Protein AF-A0A269Z0K5-F1 (afdb_monomer)

Mean predicted aligned error: 5.35 Å

Secondary structure (DSSP, 8-state):
--S--GGG-----PPPEEEEETTEE---BTTTTBPPPHHHHHHHH-HHHHHHHHHSS-TTS-EEEEHHHHH--STTSHHHHHHHHHHHHH-

Foldseek 3Di:
DPPDDPVVDDDQAADDEFEDEPNDTDDADPPVPRHDDPVNLCVQLNPQLSVCQVPVDRRHDYHYHYSVLSNDCDCSNVSNVVVVVVVVVVD

Nearest PDB structures (foldseek):
  3fnr-assembly1_A  TM=9.035E-01  e=1.397E-05  Campylobacter jejuni
  1iq0-assembly1_A  TM=6.183E-01  e=1.619E-01  Thermus thermophilus
  8rtb-assembly1_A  TM=1.785E-01  e=8.592E+00  Escherichia coli

Organism: NCBI:txid33889

Radius of gyration: 17.84 Å; Cα contacts (8 Å, |Δi|>4): 81; chains: 1; bounding box: 48×30×51 Å

InterPro domains:
  IPR014729 Rossmann-like alpha/beta/alpha sandwich fold [G3DSA:3.40.50.620] (1-76)
  IPR015413 Methionyl/Leucyl tRNA synthetase [PF09334] (23-76)

Structure (mmCIF, N/CA/C/O backbone):
data_AF-A0A269Z0K5-F1
#
_entry.id   AF-A0A269Z0K5-F1
#
loop_
_atom_site.group_PDB
_atom_site.id
_atom_site.type_symbol
_atom_site.label_atom_id
_atom_site.label_alt_id
_atom_site.label_comp_id
_atom_site.label_asym_id
_atom_site.label_entity_id
_atom_site.label_seq_id
_atom_site.pdbx_PDB_ins_code
_atom_site.Cartn_x
_atom_site.Cartn_y
_atom_site.Cartn_z
_atom_site.occupancy
_atom_site.B_iso_or_equiv
_atom_site.auth_seq_id
_atom_site.auth_comp_id
_atom_site.auth_asym_id
_atom_site.auth_atom_id
_atom_site.pdbx_PDB_model_num
ATOM 1 N N . THR A 1 1 ? 21.854 -8.209 -33.291 1.00 61.16 1 THR A N 1
ATOM 2 C CA . THR A 1 1 ? 20.643 -7.712 -32.600 1.00 61.16 1 THR A CA 1
ATOM 3 C C . THR A 1 1 ? 19.462 -8.514 -33.110 1.00 61.16 1 THR A C 1
ATOM 5 O O . THR A 1 1 ? 19.414 -8.738 -34.310 1.00 61.16 1 THR A O 1
ATOM 8 N N . PHE A 1 2 ? 18.561 -9.004 -32.254 1.00 82.69 2 PHE A N 1
ATOM 9 C CA . PHE A 1 2 ? 17.528 -10.006 -32.599 1.00 82.69 2 PHE A CA 1
ATOM 10 C C . PHE A 1 2 ? 16.411 -9.534 -33.563 1.00 82.69 2 PHE A C 1
ATOM 12 O O . PHE A 1 2 ? 15.387 -10.196 -33.674 1.00 82.69 2 PHE A O 1
ATOM 19 N N . GLY A 1 3 ? 16.573 -8.401 -34.258 1.00 88.31 3 GLY A N 1
ATOM 20 C CA . GLY A 1 3 ? 15.570 -7.862 -35.189 1.00 88.31 3 GLY A CA 1
ATOM 21 C C . GLY A 1 3 ? 14.286 -7.349 -34.525 1.00 88.31 3 GLY A C 1
ATOM 22 O O . GLY A 1 3 ? 13.322 -7.051 -35.221 1.00 88.31 3 GLY A O 1
ATOM 23 N N . VAL A 1 4 ? 14.265 -7.252 -33.193 1.00 8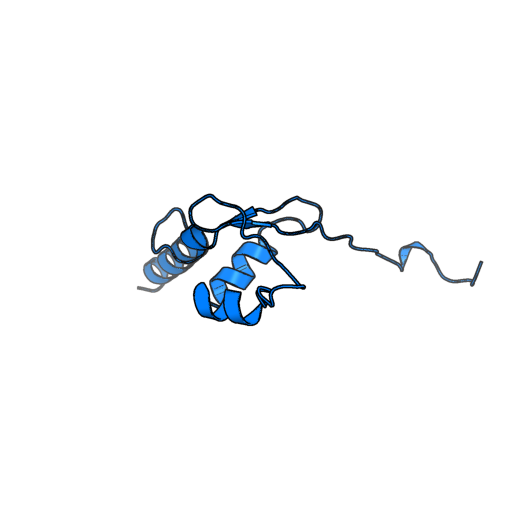8.19 4 VAL A N 1
ATOM 24 C CA . VAL A 1 4 ? 13.137 -6.735 -32.414 1.00 88.19 4 VAL A CA 1
ATOM 25 C C . VAL A 1 4 ? 13.450 -5.310 -31.976 1.00 88.19 4 VAL A C 1
ATOM 27 O O . VAL A 1 4 ? 14.565 -5.032 -31.536 1.00 88.19 4 VAL A O 1
ATOM 30 N N . ASP A 1 5 ? 12.456 -4.437 -32.110 1.00 91.50 5 ASP A N 1
ATOM 31 C CA . ASP A 1 5 ? 12.481 -3.069 -31.603 1.00 91.50 5 ASP A CA 1
ATOM 32 C C . ASP A 1 5 ? 12.654 -3.057 -30.074 1.00 91.50 5 ASP A C 1
ATOM 34 O O . ASP A 1 5 ? 11.894 -3.711 -29.352 1.00 91.50 5 ASP A O 1
ATOM 38 N N . SER A 1 6 ? 13.675 -2.343 -29.597 1.00 87.50 6 SER A N 1
ATOM 39 C CA . SER A 1 6 ? 14.003 -2.213 -28.175 1.00 87.50 6 SER A CA 1
ATOM 40 C C . SER A 1 6 ? 12.930 -1.477 -27.388 1.00 87.50 6 SER A C 1
ATOM 42 O O . SER A 1 6 ? 12.736 -1.784 -26.214 1.00 87.50 6 SER A O 1
ATOM 44 N N . ASP A 1 7 ? 12.192 -0.574 -28.033 1.00 91.12 7 ASP A N 1
ATOM 45 C CA . ASP A 1 7 ? 11.202 0.281 -27.370 1.00 91.12 7 ASP A CA 1
ATOM 46 C C . ASP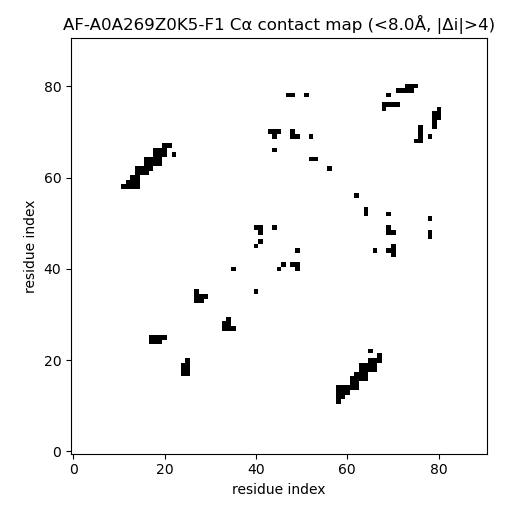 A 1 7 ? 9.934 -0.502 -26.992 1.00 91.12 7 ASP A C 1
ATOM 48 O O . ASP A 1 7 ? 9.073 -0.024 -26.259 1.00 91.12 7 ASP A O 1
ATOM 52 N N . ARG A 1 8 ? 9.834 -1.760 -27.441 1.00 91.19 8 ARG A N 1
ATOM 53 C CA . ARG A 1 8 ? 8.780 -2.700 -27.043 1.00 91.19 8 ARG A CA 1
ATOM 54 C C . ARG A 1 8 ? 8.994 -3.311 -25.658 1.00 91.19 8 ARG A C 1
ATOM 56 O O . ARG A 1 8 ? 8.113 -4.037 -25.196 1.00 91.19 8 ARG A O 1
ATOM 63 N N . LEU A 1 9 ? 10.155 -3.101 -25.034 1.00 91.94 9 LEU A N 1
ATOM 64 C CA . LEU A 1 9 ? 10.464 -3.604 -23.699 1.00 91.94 9 LEU A CA 1
ATOM 65 C C . LEU A 1 9 ? 10.482 -2.456 -22.692 1.00 91.94 9 LEU A C 1
ATOM 67 O O . LEU A 1 9 ? 11.390 -1.631 -22.683 1.00 91.94 9 LEU A O 1
ATOM 71 N N . GLU A 1 10 ? 9.521 -2.483 -21.779 1.00 91.88 10 GLU A N 1
ATOM 72 C CA . GLU A 1 10 ? 9.479 -1.597 -20.624 1.00 91.88 10 GLU A CA 1
ATOM 73 C C . GLU A 1 10 ? 9.808 -2.396 -19.357 1.00 91.88 10 GLU A C 1
ATOM 75 O O . GLU A 1 10 ? 9.208 -3.441 -19.095 1.00 91.88 10 GLU A O 1
ATOM 80 N N . ILE A 1 11 ? 10.784 -1.92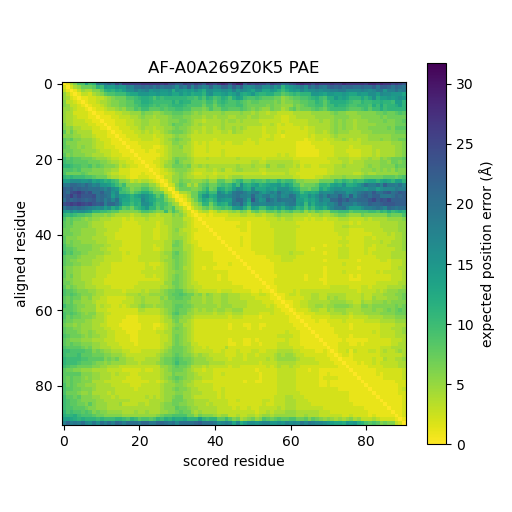4 -18.577 1.00 92.50 11 ILE A N 1
ATOM 81 C CA . ILE A 1 11 ? 11.191 -2.551 -17.314 1.00 92.50 11 ILE A CA 1
ATOM 82 C C . ILE A 1 11 ? 10.817 -1.610 -16.175 1.00 92.50 11 ILE A C 1
ATOM 84 O O . ILE A 1 11 ? 11.474 -0.595 -15.953 1.00 92.50 11 ILE A O 1
ATOM 88 N N . GLN A 1 12 ? 9.778 -1.979 -15.435 1.00 91.38 12 GLN A N 1
ATOM 89 C CA . GLN A 1 12 ? 9.353 -1.262 -14.240 1.00 91.38 12 GLN A CA 1
ATOM 90 C C . GLN A 1 12 ? 10.110 -1.794 -13.021 1.00 91.38 12 GLN A C 1
ATOM 92 O O . GLN A 1 12 ? 9.987 -2.968 -12.663 1.00 91.38 12 GLN A O 1
ATOM 97 N N . ILE A 1 13 ? 10.916 -0.936 -12.392 1.00 91.88 13 ILE A N 1
ATOM 98 C CA . ILE A 1 13 ? 11.683 -1.272 -11.188 1.00 91.88 13 ILE A CA 1
ATOM 99 C C . ILE A 1 13 ? 10.975 -0.662 -9.985 1.00 91.88 13 ILE A C 1
ATOM 101 O O . ILE A 1 13 ? 10.951 0.554 -9.815 1.00 91.88 13 ILE A O 1
ATOM 105 N N . MET A 1 14 ? 10.415 -1.527 -9.144 1.00 93.12 14 MET A N 1
ATOM 106 C CA . MET A 1 14 ? 9.741 -1.119 -7.918 1.00 93.12 14 MET A CA 1
ATOM 107 C C . MET A 1 14 ? 10.730 -0.985 -6.759 1.00 93.12 14 MET A C 1
ATOM 109 O O . MET A 1 14 ? 11.604 -1.837 -6.573 1.00 93.12 14 MET A O 1
ATOM 113 N N . GLN A 1 15 ? 10.569 0.062 -5.956 1.00 93.94 15 GLN A N 1
ATOM 114 C CA . GLN A 1 15 ? 11.280 0.230 -4.696 1.00 93.94 15 GLN A CA 1
ATOM 115 C C . GLN A 1 15 ? 10.705 -0.677 -3.612 1.00 93.94 15 GLN A C 1
ATOM 117 O O . GLN A 1 15 ? 9.549 -1.099 -3.640 1.00 93.94 15 GLN A O 1
ATOM 122 N N . MET A 1 16 ? 11.546 -0.974 -2.625 1.00 91.00 16 MET A N 1
ATOM 123 C CA . MET A 1 16 ? 11.139 -1.770 -1.478 1.00 91.00 16 MET A CA 1
ATOM 124 C C . MET A 1 16 ? 10.253 -0.946 -0.540 1.00 91.00 16 MET A C 1
ATOM 126 O O . MET A 1 16 ? 10.598 0.180 -0.177 1.00 91.00 16 MET A O 1
ATOM 130 N N . VAL A 1 17 ? 9.135 -1.545 -0.135 1.00 91.50 17 VAL A N 1
ATOM 131 C CA . VAL A 1 17 ? 8.213 -0.991 0.861 1.00 91.50 17 VAL A CA 1
ATOM 132 C C . VAL A 1 17 ? 8.71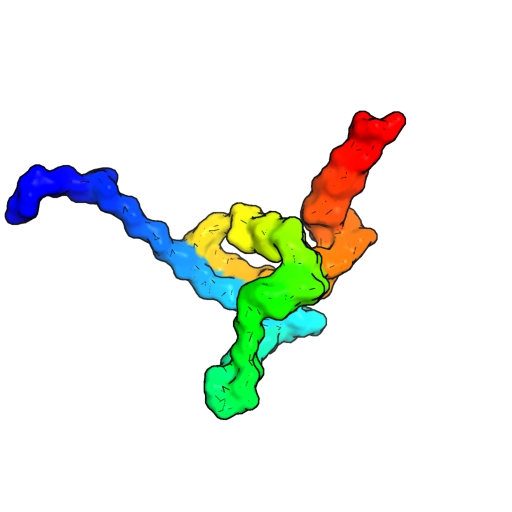0 -1.352 2.258 1.00 91.50 17 VAL A C 1
ATOM 134 O O . VAL A 1 17 ? 9.056 -2.510 2.512 1.00 91.50 17 VAL A O 1
ATOM 137 N N . ARG A 1 18 ? 8.728 -0.374 3.164 1.00 92.38 18 ARG A N 1
ATOM 138 C CA . ARG A 1 18 ? 8.953 -0.593 4.595 1.00 92.38 18 ARG A CA 1
ATOM 139 C C . ARG A 1 18 ? 7.613 -0.665 5.295 1.00 92.38 18 ARG A C 1
ATOM 141 O O . ARG A 1 18 ? 6.747 0.167 5.055 1.00 92.38 18 ARG A O 1
ATOM 148 N N . LEU A 1 19 ? 7.440 -1.668 6.141 1.00 92.69 19 LEU A N 1
ATOM 149 C CA . LEU A 1 19 ? 6.233 -1.803 6.941 1.00 92.69 19 LEU A CA 1
ATOM 150 C C . LEU A 1 19 ? 6.458 -1.104 8.279 1.00 92.69 19 LEU A C 1
ATOM 152 O O . LEU A 1 19 ? 7.420 -1.427 8.974 1.00 92.69 19 LEU A O 1
ATOM 156 N N . MET A 1 20 ? 5.582 -0.170 8.631 1.00 94.50 20 MET A N 1
ATOM 157 C CA . MET A 1 20 ? 5.645 0.602 9.867 1.00 94.50 20 MET A CA 1
ATOM 158 C C . MET A 1 20 ? 4.465 0.234 10.767 1.00 94.50 20 MET A C 1
ATOM 160 O O . MET A 1 20 ? 3.319 0.180 10.314 1.00 94.50 20 MET A O 1
ATOM 164 N N . GLN A 1 21 ? 4.739 0.001 12.048 1.00 90.38 21 GLN A N 1
ATOM 165 C CA . GLN A 1 21 ? 3.730 -0.239 13.077 1.00 90.38 21 GLN A CA 1
ATOM 166 C C . GLN A 1 21 ? 4.084 0.569 14.319 1.00 90.38 21 GLN A C 1
ATOM 168 O O . GLN A 1 21 ? 5.209 0.489 14.807 1.00 90.38 21 GLN A O 1
ATOM 173 N N . ASN A 1 22 ? 3.135 1.354 14.834 1.00 90.06 22 ASN A N 1
ATOM 174 C CA . ASN A 1 22 ? 3.352 2.222 15.999 1.00 90.06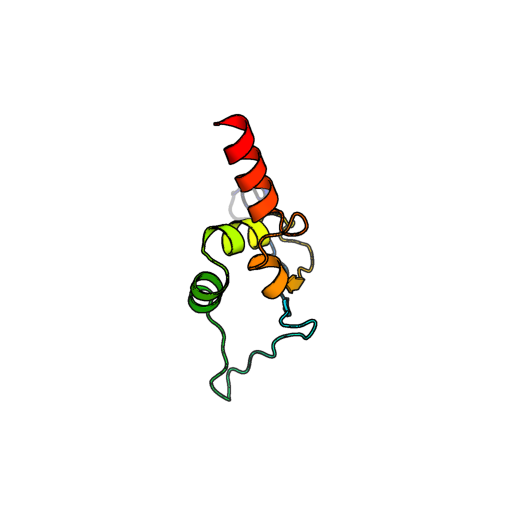 22 ASN A CA 1
ATOM 175 C C . ASN A 1 22 ? 4.580 3.150 15.859 1.00 90.06 22 ASN A C 1
ATOM 177 O O . ASN A 1 22 ? 5.285 3.412 16.830 1.00 90.06 22 ASN A O 1
ATOM 181 N N . GLY A 1 23 ? 4.856 3.626 14.640 1.00 91.19 23 GLY A N 1
ATOM 182 C CA . GLY A 1 23 ? 6.004 4.489 14.341 1.00 91.19 23 GLY A CA 1
ATOM 183 C C . GLY A 1 23 ? 7.356 3.771 14.223 1.00 91.19 23 GLY A C 1
ATOM 184 O O . GLY A 1 23 ? 8.363 4.430 13.970 1.00 91.19 23 GLY A O 1
ATOM 185 N N . GLU A 1 24 ? 7.401 2.444 14.354 1.00 92.75 24 GLU A N 1
ATOM 186 C CA . GLU A 1 24 ? 8.623 1.646 14.229 1.00 92.75 24 GLU A CA 1
ATOM 187 C C .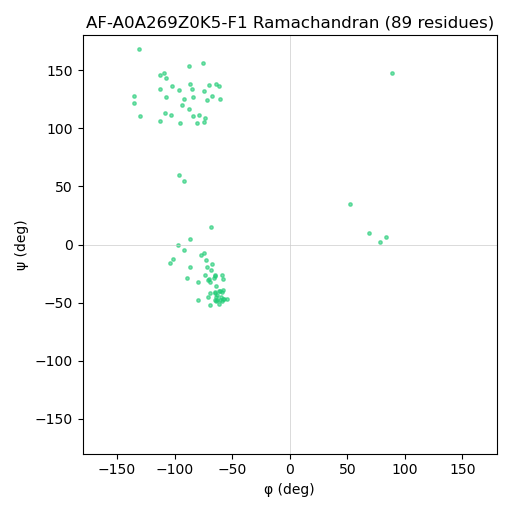 GLU A 1 24 ? 8.589 0.735 12.997 1.00 92.75 24 GLU A C 1
ATOM 189 O O . GLU A 1 24 ? 7.542 0.221 12.604 1.00 92.75 24 GLU A O 1
ATOM 194 N N . GLU A 1 25 ? 9.754 0.513 12.380 1.00 92.12 25 GLU A N 1
ATOM 195 C CA . GLU A 1 25 ? 9.876 -0.411 11.251 1.00 92.12 25 GLU A CA 1
ATOM 196 C C . GLU A 1 25 ? 9.746 -1.862 11.728 1.00 92.12 25 GLU A C 1
ATOM 198 O O . GLU A 1 25 ? 10.510 -2.345 12.575 1.00 92.12 25 GLU A O 1
ATOM 203 N N . VAL A 1 26 ? 8.806 -2.589 11.133 1.00 88.75 26 VAL A N 1
ATOM 204 C CA . VAL A 1 26 ? 8.576 -3.999 11.423 1.00 88.75 26 VAL A CA 1
ATOM 205 C C . VAL A 1 26 ? 9.697 -4.833 10.806 1.00 88.75 26 VAL A C 1
ATOM 207 O O . VAL A 1 26 ? 9.790 -5.021 9.590 1.00 88.75 26 VAL A O 1
ATOM 210 N N . LYS A 1 27 ? 10.570 -5.374 11.659 1.00 79.50 27 LYS A N 1
ATOM 211 C CA . LYS A 1 27 ? 11.700 -6.201 11.218 1.00 79.50 27 LYS A CA 1
ATOM 212 C C . LYS A 1 27 ? 11.239 -7.590 10.784 1.00 79.50 27 LYS A C 1
ATOM 214 O O . LYS A 1 27 ? 10.991 -8.471 11.605 1.00 79.50 27 LYS A O 1
ATOM 219 N N . MET A 1 28 ? 11.230 -7.811 9.475 1.00 76.62 28 MET A N 1
ATOM 220 C CA . MET A 1 28 ? 11.027 -9.125 8.865 1.00 76.62 28 MET A CA 1
ATOM 221 C C . MET A 1 28 ? 12.214 -10.055 9.159 1.00 76.62 28 MET A C 1
ATOM 223 O O . MET A 1 28 ? 13.361 -9.723 8.856 1.00 76.62 28 MET A O 1
ATOM 227 N N . SER A 1 29 ? 11.964 -11.260 9.682 1.00 66.00 29 SER A N 1
ATOM 228 C CA . SER A 1 29 ? 13.019 -12.263 9.897 1.00 66.00 29 SER A CA 1
ATOM 229 C C . SER A 1 29 ? 12.639 -13.625 9.325 1.00 66.00 29 SER A C 1
ATOM 231 O O . SER A 1 29 ? 11.811 -14.353 9.869 1.00 66.00 29 SER A O 1
ATOM 233 N N . LYS A 1 30 ? 13.339 -14.016 8.250 1.00 63.16 30 LYS A N 1
ATOM 234 C CA . LYS A 1 30 ? 13.201 -15.339 7.614 1.00 63.16 30 LYS A CA 1
ATOM 235 C C . LYS A 1 30 ? 13.729 -16.490 8.480 1.00 63.16 30 LYS A C 1
ATOM 237 O O . LYS A 1 30 ? 13.352 -17.631 8.255 1.00 63.16 30 LYS A O 1
ATOM 242 N N . ARG A 1 31 ? 14.619 -16.214 9.444 1.00 64.69 31 ARG A N 1
ATOM 243 C CA . ARG A 1 31 ? 15.253 -17.243 10.294 1.00 64.69 31 ARG A CA 1
ATOM 244 C C . ARG A 1 31 ? 14.467 -17.553 11.564 1.00 64.69 31 ARG A C 1
ATOM 246 O O . ARG A 1 31 ? 14.553 -18.670 12.052 1.00 64.69 31 ARG A O 1
ATOM 253 N N . THR A 1 32 ? 13.720 -16.584 12.087 1.00 64.06 32 THR A N 1
ATOM 254 C CA . THR A 1 32 ? 12.883 -16.770 13.285 1.00 64.06 32 THR A CA 1
ATOM 255 C C . THR A 1 32 ? 11.423 -17.076 12.950 1.00 64.06 32 THR A C 1
ATOM 257 O O . THR A 1 32 ? 10.641 -17.275 13.867 1.00 64.06 32 THR A O 1
ATOM 260 N N . GLY A 1 33 ? 11.053 -17.128 11.661 1.00 62.00 33 GLY A N 1
ATOM 261 C CA . GLY A 1 33 ? 9.682 -17.409 11.216 1.00 62.00 33 GLY A CA 1
ATOM 262 C C . GLY A 1 33 ? 8.747 -16.194 11.187 1.00 62.00 33 GLY A C 1
ATOM 263 O O . GLY A 1 33 ? 7.575 -16.352 10.881 1.00 62.00 33 GLY A O 1
ATOM 264 N N . ASN A 1 34 ? 9.257 -14.984 11.437 1.00 67.69 34 ASN A N 1
ATOM 265 C CA . ASN A 1 34 ? 8.471 -13.745 11.477 1.00 67.69 34 ASN A CA 1
ATOM 266 C C . ASN A 1 34 ? 8.451 -13.057 10.102 1.00 67.69 34 ASN A C 1
ATOM 268 O O . ASN A 1 34 ? 8.893 -11.913 9.966 1.00 67.69 34 ASN A O 1
ATOM 272 N N . ALA A 1 35 ? 8.048 -13.775 9.056 1.00 79.69 35 ALA A N 1
ATOM 273 C CA . ALA A 1 35 ? 7.797 -13.172 7.751 1.00 79.69 35 ALA A CA 1
ATOM 274 C C . ALA A 1 35 ? 6.311 -12.824 7.657 1.00 79.69 35 ALA A C 1
ATOM 276 O O . ALA A 1 35 ? 5.481 -13.719 7.753 1.00 79.69 35 ALA A O 1
ATOM 277 N N . ILE A 1 36 ? 6.001 -11.545 7.457 1.00 84.88 36 ILE A N 1
ATOM 278 C CA . ILE A 1 36 ? 4.632 -11.073 7.263 1.00 84.88 36 ILE A CA 1
ATOM 279 C C . ILE A 1 36 ? 4.265 -11.249 5.795 1.00 84.88 36 ILE A C 1
ATOM 281 O O . ILE A 1 36 ? 4.974 -10.814 4.882 1.00 84.88 36 ILE A O 1
ATOM 285 N N . THR A 1 37 ? 3.155 -11.919 5.557 1.00 90.25 37 THR A N 1
ATOM 286 C CA . THR A 1 37 ? 2.590 -12.125 4.232 1.00 90.25 37 THR A CA 1
ATOM 287 C C . THR A 1 37 ? 1.683 -10.962 3.853 1.00 90.25 37 THR A C 1
ATOM 289 O O . THR A 1 37 ? 1.052 -10.329 4.695 1.00 90.25 37 THR A O 1
ATOM 292 N N . LEU A 1 38 ? 1.534 -10.719 2.548 1.00 91.06 38 LEU A N 1
ATOM 293 C CA . LEU A 1 38 ? 0.551 -9.748 2.061 1.00 91.06 38 LEU A CA 1
ATOM 294 C C . LEU A 1 38 ? -0.876 -10.096 2.522 1.00 91.06 38 LEU A C 1
ATOM 296 O O . LEU A 1 38 ? -1.694 -9.201 2.696 1.00 91.06 38 LEU A O 1
ATOM 300 N N . ARG A 1 39 ? -1.176 -11.387 2.726 1.00 93.69 39 ARG A N 1
ATOM 301 C CA . ARG A 1 39 ? -2.476 -11.822 3.243 1.00 93.69 39 ARG A CA 1
ATOM 302 C C . ARG A 1 39 ? -2.699 -11.337 4.671 1.00 93.69 39 ARG A C 1
ATOM 304 O O . ARG A 1 39 ? -3.733 -10.740 4.910 1.00 93.69 39 ARG A O 1
ATOM 311 N N . GLU A 1 40 ? -1.722 -11.507 5.556 1.00 91.75 40 GLU A N 1
ATOM 312 C CA . GLU A 1 40 ? -1.815 -11.003 6.933 1.00 91.75 40 GLU A CA 1
ATOM 313 C C . GLU A 1 40 ? -1.976 -9.479 6.967 1.00 91.75 40 GLU A C 1
ATOM 315 O O . GLU A 1 40 ? -2.810 -8.978 7.711 1.00 91.75 40 GLU A O 1
ATOM 320 N N . ILE A 1 41 ? -1.271 -8.745 6.095 1.00 92.50 41 ILE A N 1
ATOM 321 C CA . ILE A 1 41 ? -1.459 -7.289 5.966 1.00 92.50 41 ILE A CA 1
ATOM 322 C C . ILE A 1 41 ? -2.898 -6.967 5.544 1.00 92.50 41 ILE A C 1
ATOM 324 O O . ILE A 1 41 ? -3.541 -6.116 6.148 1.00 92.50 41 ILE A O 1
ATOM 328 N N . MET A 1 42 ? -3.426 -7.645 4.519 1.00 95.31 42 MET A N 1
ATOM 329 C CA . MET A 1 42 ? -4.805 -7.431 4.060 1.00 95.31 42 MET A CA 1
ATOM 330 C C . MET A 1 42 ? -5.847 -7.810 5.115 1.00 95.31 42 MET A C 1
ATOM 332 O O . MET A 1 42 ? -6.882 -7.151 5.184 1.00 95.31 42 MET A O 1
ATOM 336 N N . ASP A 1 43 ? -5.593 -8.848 5.907 1.00 94.94 43 ASP A N 1
ATOM 337 C CA . ASP A 1 43 ? -6.471 -9.265 7.001 1.00 94.94 43 ASP A CA 1
ATOM 338 C C . ASP A 1 43 ? -6.446 -8.237 8.149 1.00 94.94 43 ASP A C 1
ATOM 340 O O . ASP A 1 43 ? -7.469 -8.022 8.797 1.00 94.94 43 ASP A O 1
ATOM 344 N N . GLU A 1 44 ? -5.311 -7.562 8.372 1.00 92.56 44 GLU A N 1
ATOM 345 C CA . GLU A 1 44 ? -5.154 -6.538 9.412 1.00 92.56 44 GLU A CA 1
ATOM 346 C C . GLU A 1 44 ? -5.735 -5.170 9.017 1.00 92.56 44 GLU A C 1
ATOM 348 O O . GLU A 1 44 ? -6.461 -4.567 9.809 1.00 92.56 44 GLU A O 1
ATOM 353 N N . VAL A 1 45 ? -5.433 -4.660 7.816 1.00 94.88 45 VAL A N 1
AT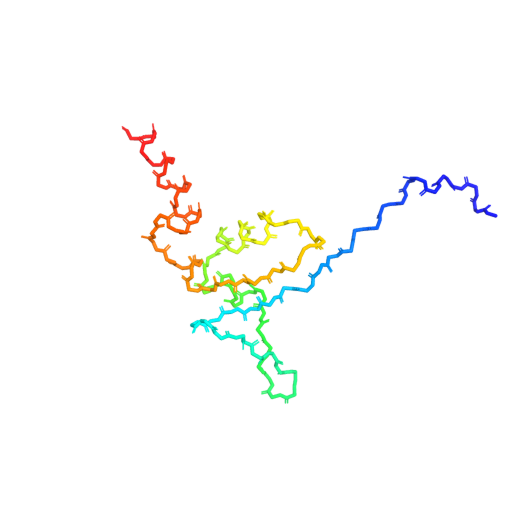OM 354 C CA . VAL A 1 45 ? -5.839 -3.298 7.400 1.00 94.88 45 VAL A CA 1
ATOM 355 C C . VAL A 1 45 ? -7.061 -3.268 6.479 1.00 94.88 45 VAL A C 1
ATOM 357 O O . VAL A 1 45 ? -7.637 -2.212 6.233 1.00 94.88 45 VAL A O 1
ATOM 360 N N . GLY A 1 46 ? -7.464 -4.418 5.942 1.00 95.31 46 GLY A N 1
ATOM 361 C CA . GLY A 1 46 ? -8.491 -4.528 4.912 1.00 95.31 46 GLY A CA 1
ATOM 362 C C . GLY A 1 46 ? -7.933 -4.435 3.488 1.00 95.31 46 GLY A C 1
ATOM 363 O O . GLY A 1 46 ? -6.967 -3.731 3.185 1.00 95.31 46 GLY A O 1
ATOM 364 N N . VAL A 1 47 ? -8.586 -5.146 2.566 1.00 95.75 47 VAL A N 1
ATOM 365 C CA . VAL A 1 47 ? -8.158 -5.257 1.160 1.00 95.75 47 VAL A CA 1
ATOM 366 C C . VAL A 1 47 ? -8.134 -3.901 0.449 1.00 95.75 47 VAL A C 1
ATOM 368 O O . VAL A 1 47 ? -7.214 -3.630 -0.327 1.00 95.75 47 VAL A O 1
ATOM 371 N N . ASP A 1 48 ? -9.126 -3.049 0.706 1.00 95.00 48 ASP A N 1
ATOM 372 C CA . ASP A 1 48 ? -9.230 -1.745 0.049 1.00 95.00 48 ASP A CA 1
ATOM 373 C C . ASP A 1 48 ? -8.128 -0.797 0.515 1.00 95.00 48 ASP A C 1
ATOM 375 O O . ASP A 1 48 ? -7.499 -0.146 -0.319 1.00 95.00 48 ASP A O 1
ATOM 379 N N . ALA A 1 49 ? -7.822 -0.787 1.816 1.00 95.75 49 ALA A N 1
ATOM 380 C CA . ALA A 1 49 ? -6.724 0.008 2.343 1.00 95.75 49 ALA A CA 1
ATOM 381 C C . ALA A 1 49 ? -5.380 -0.463 1.780 1.00 95.75 49 ALA A C 1
ATOM 383 O O . ALA A 1 49 ? -4.638 0.339 1.215 1.00 95.75 49 ALA A O 1
ATOM 384 N N . ALA A 1 50 ? -5.103 -1.770 1.815 1.00 95.19 50 ALA A N 1
ATOM 385 C CA . ALA A 1 50 ? -3.875 -2.322 1.247 1.00 95.19 50 ALA A CA 1
ATOM 386 C C . ALA A 1 50 ? -3.695 -1.929 -0.230 1.00 95.19 50 ALA A C 1
ATOM 388 O O . ALA A 1 50 ? -2.629 -1.454 -0.623 1.00 95.19 50 ALA A O 1
ATOM 389 N N . ARG A 1 51 ? -4.745 -2.069 -1.051 1.00 95.12 51 ARG A N 1
ATOM 390 C CA . ARG A 1 51 ? -4.698 -1.681 -2.470 1.00 95.12 51 ARG A CA 1
ATOM 391 C C . ARG A 1 51 ? -4.471 -0.191 -2.647 1.00 95.12 51 ARG A C 1
ATOM 393 O O . ARG A 1 51 ? -3.620 0.190 -3.446 1.00 95.12 51 ARG A O 1
ATOM 400 N N . TYR A 1 52 ? -5.221 0.638 -1.931 1.00 95.62 52 TYR A N 1
ATOM 401 C CA . TYR A 1 52 ? -5.153 2.085 -2.082 1.00 95.62 52 TYR A CA 1
ATOM 402 C C . TYR A 1 52 ? -3.757 2.602 -1.731 1.00 95.62 52 TYR A C 1
ATOM 404 O O . TYR A 1 52 ? -3.122 3.269 -2.543 1.00 95.62 52 TYR A O 1
ATOM 412 N N . PHE A 1 53 ? -3.227 2.223 -0.567 1.00 94.81 53 PHE A N 1
ATOM 413 C CA . PHE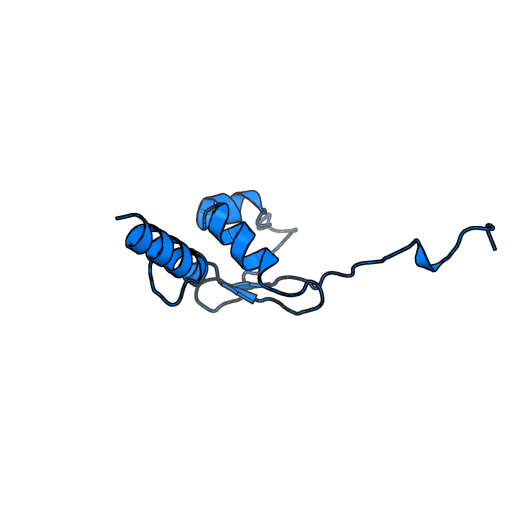 A 1 53 ? -1.923 2.693 -0.102 1.00 94.81 53 PHE A CA 1
ATOM 414 C C . PHE A 1 53 ? -0.769 2.211 -0.993 1.00 94.81 53 PHE A C 1
ATOM 416 O O . PHE A 1 53 ? 0.117 2.998 -1.318 1.00 94.81 53 PHE A O 1
ATOM 423 N N . LEU A 1 54 ? -0.792 0.954 -1.452 1.00 92.69 54 LEU A N 1
ATOM 424 C CA . LEU A 1 54 ? 0.253 0.418 -2.337 1.00 92.69 54 LEU A CA 1
ATOM 425 C C . LEU A 1 54 ? 0.199 0.981 -3.766 1.00 92.69 54 LEU A C 1
ATOM 427 O O . LEU A 1 54 ? 1.194 0.897 -4.479 1.00 92.69 54 LEU A O 1
ATOM 431 N N . THR A 1 55 ? -0.937 1.540 -4.198 1.00 93.25 55 THR A N 1
ATOM 432 C CA . THR A 1 55 ? -1.100 2.105 -5.553 1.00 93.25 55 THR A CA 1
ATOM 433 C C . THR A 1 55 ? -1.058 3.631 -5.588 1.00 93.25 55 THR A C 1
ATOM 435 O O . THR A 1 55 ? -0.837 4.200 -6.653 1.00 93.25 55 THR A O 1
ATOM 438 N N . MET A 1 56 ? -1.215 4.317 -4.448 1.00 92.19 56 MET A N 1
ATOM 439 C CA . MET A 1 56 ? -1.187 5.787 -4.397 1.00 92.19 56 MET A CA 1
ATOM 440 C C . MET A 1 56 ? 0.214 6.390 -4.576 1.00 92.19 56 MET A C 1
ATOM 442 O O . MET A 1 56 ? 0.344 7.604 -4.739 1.00 92.19 56 MET A O 1
ATOM 446 N N . ARG A 1 57 ? 1.271 5.575 -4.483 1.00 89.62 57 ARG A N 1
ATOM 447 C CA . ARG A 1 57 ? 2.665 6.005 -4.642 1.00 89.62 57 ARG A CA 1
ATOM 448 C C . ARG A 1 57 ? 3.248 5.468 -5.941 1.00 89.62 57 ARG A C 1
ATOM 450 O O . ARG A 1 57 ? 2.899 4.382 -6.392 1.00 89.62 57 ARG A O 1
ATOM 457 N N . SER A 1 58 ? 4.153 6.250 -6.525 1.00 91.94 58 SER A N 1
ATOM 458 C CA . SER A 1 58 ? 4.885 5.832 -7.714 1.00 91.94 58 SER A CA 1
ATOM 459 C C . SER A 1 58 ? 5.773 4.626 -7.380 1.00 91.94 58 SER A C 1
ATOM 461 O O . SER A 1 58 ? 6.401 4.626 -6.313 1.00 91.94 58 SER A O 1
ATOM 463 N N . PRO A 1 59 ? 5.857 3.608 -8.255 1.00 91.44 59 PRO A N 1
ATOM 464 C CA . PRO A 1 59 ? 6.631 2.396 -7.989 1.00 91.44 59 PRO A CA 1
ATOM 465 C C . PRO A 1 59 ? 8.120 2.664 -7.738 1.00 91.44 59 PRO A C 1
ATOM 467 O O . PRO A 1 59 ? 8.766 1.892 -7.041 1.00 91.44 59 PRO A O 1
ATOM 470 N N . ASP A 1 60 ? 8.667 3.755 -8.267 1.00 92.31 60 ASP A N 1
ATOM 471 C CA . ASP A 1 60 ? 10.074 4.145 -8.149 1.00 92.31 60 ASP A CA 1
ATOM 472 C C . ASP A 1 60 ? 10.399 4.956 -6.878 1.00 92.31 60 ASP A C 1
ATOM 474 O O . ASP A 1 60 ? 11.542 5.378 -6.695 1.00 92.31 60 ASP A O 1
ATOM 478 N N . THR A 1 61 ? 9.435 5.138 -5.969 1.00 91.69 61 THR A N 1
ATOM 479 C CA . THR A 1 61 ? 9.615 5.901 -4.722 1.00 91.69 61 THR A CA 1
ATOM 480 C C . THR A 1 61 ? 9.665 5.010 -3.487 1.00 91.69 61 THR A C 1
ATOM 482 O O . THR A 1 61 ? 8.946 4.018 -3.389 1.00 91.69 61 THR A O 1
ATOM 485 N N . HIS A 1 62 ? 10.507 5.374 -2.513 1.00 91.62 62 HIS A N 1
ATOM 486 C CA . HIS A 1 62 ? 10.466 4.738 -1.198 1.00 91.62 62 HIS A CA 1
ATOM 487 C C . HIS A 1 62 ? 9.106 4.968 -0.547 1.00 91.62 62 HIS A C 1
ATOM 489 O O . HIS A 1 62 ? 8.578 6.082 -0.570 1.00 91.62 62 HIS A O 1
ATOM 495 N N . PHE A 1 63 ? 8.567 3.913 0.056 1.00 93.88 63 PHE A N 1
ATOM 496 C CA . PHE A 1 63 ? 7.265 3.961 0.686 1.00 93.88 63 PHE A CA 1
ATOM 497 C C . PHE A 1 63 ? 7.294 3.291 2.055 1.00 93.88 63 PHE A C 1
ATOM 499 O O . PHE A 1 63 ? 7.604 2.104 2.171 1.00 93.88 63 PHE A O 1
ATOM 506 N N . ASP A 1 64 ? 6.935 4.079 3.063 1.00 94.56 64 ASP A N 1
ATOM 507 C CA . ASP A 1 64 ? 6.703 3.629 4.425 1.00 94.56 64 ASP A CA 1
ATOM 508 C C . ASP A 1 64 ? 5.195 3.382 4.575 1.00 94.56 64 ASP A C 1
ATOM 510 O O . ASP A 1 64 ? 4.388 4.314 4.603 1.00 94.56 64 ASP A O 1
ATOM 514 N N . PHE A 1 65 ? 4.808 2.109 4.589 1.00 94.56 65 PHE A N 1
ATOM 515 C CA . PHE A 1 65 ? 3.431 1.674 4.775 1.00 94.56 65 PHE A CA 1
ATOM 516 C C . PHE A 1 65 ? 3.099 1.705 6.267 1.00 94.56 65 PHE A C 1
ATOM 518 O O . PHE A 1 65 ? 3.518 0.819 7.011 1.00 94.56 65 PHE A O 1
ATOM 525 N N . ASP A 1 66 ? 2.342 2.711 6.697 1.00 95.31 66 ASP A N 1
ATOM 526 C CA . ASP A 1 66 ? 1.857 2.829 8.073 1.00 95.31 66 ASP A CA 1
ATOM 527 C C . ASP A 1 66 ? 0.568 2.018 8.268 1.00 95.31 66 ASP A C 1
ATOM 529 O O . ASP A 1 66 ? -0.490 2.353 7.727 1.00 95.31 66 ASP A O 1
ATOM 533 N N . MET A 1 67 ? 0.663 0.926 9.033 1.00 94.25 67 MET A N 1
ATOM 534 C CA . MET A 1 67 ? -0.482 0.054 9.298 1.00 94.25 67 MET A CA 1
ATOM 535 C C . MET A 1 67 ? -1.522 0.694 10.219 1.00 94.25 67 MET A C 1
ATOM 537 O O . MET A 1 67 ? -2.706 0.389 10.082 1.00 94.25 67 MET A O 1
ATOM 541 N N . GLU A 1 68 ? -1.121 1.570 11.143 1.00 95.00 68 GLU A N 1
ATOM 542 C CA . GLU A 1 68 ? -2.062 2.228 12.055 1.00 95.00 68 GLU A CA 1
ATOM 543 C C . GLU A 1 68 ? -2.902 3.252 11.294 1.00 95.00 68 GLU A C 1
ATOM 545 O O . GLU A 1 68 ? -4.131 3.216 11.377 1.00 95.00 68 GLU A O 1
ATOM 550 N N . LEU A 1 69 ? -2.261 4.065 10.447 1.00 95.88 69 LEU A N 1
ATOM 551 C CA . LEU A 1 69 ? -2.966 5.002 9.569 1.00 95.88 69 LEU A CA 1
ATOM 552 C C . LEU A 1 69 ? -3.938 4.277 8.628 1.00 95.88 69 LEU A C 1
ATOM 554 O O . LEU A 1 69 ? -5.057 4.736 8.408 1.00 95.88 69 LEU A O 1
ATOM 558 N N . ALA A 1 70 ? -3.536 3.126 8.083 1.00 95.44 70 ALA A N 1
ATOM 559 C CA . ALA A 1 70 ? -4.383 2.345 7.185 1.00 95.44 70 ALA A CA 1
ATOM 560 C C . ALA A 1 70 ? -5.650 1.791 7.871 1.00 95.44 70 ALA A C 1
ATOM 562 O O . ALA A 1 70 ? -6.668 1.614 7.198 1.00 95.44 70 ALA A O 1
ATOM 563 N N . LYS A 1 71 ? -5.607 1.559 9.192 1.00 94.12 71 LYS A N 1
ATOM 564 C CA . LYS A 1 71 ? -6.744 1.099 10.015 1.00 94.12 71 LYS A CA 1
ATOM 565 C C . LYS A 1 71 ? -7.621 2.238 10.536 1.00 94.12 71 LYS A C 1
ATOM 567 O O . LYS A 1 71 ? -8.754 1.996 10.957 1.00 94.12 71 LYS A O 1
ATOM 572 N N . GLU A 1 72 ? -7.108 3.462 10.557 1.00 95.06 72 GLU A N 1
ATOM 573 C CA . GLU A 1 72 ? -7.759 4.577 11.231 1.00 95.06 72 GLU A CA 1
ATOM 574 C C . GLU A 1 72 ? -9.045 5.023 10.516 1.00 95.06 72 GLU A C 1
ATOM 576 O O . GLU A 1 72 ? -9.089 5.150 9.293 1.00 95.06 72 GLU A O 1
ATOM 581 N N . GLN A 1 73 ? -10.100 5.307 11.283 1.00 93.81 73 GLN A N 1
ATOM 582 C CA . GLN A 1 73 ? -11.342 5.907 10.777 1.00 93.81 73 GLN A CA 1
ATOM 583 C C . GLN A 1 73 ? -11.331 7.425 10.986 1.00 93.81 73 GLN A C 1
ATOM 585 O O . GLN A 1 73 ? -12.163 7.985 11.702 1.00 93.81 73 GLN A O 1
ATOM 590 N N . SER A 1 74 ? -10.349 8.090 10.387 1.00 94.94 74 SER A N 1
ATOM 591 C CA . SER A 1 74 ? -10.159 9.538 10.475 1.00 94.94 74 SER A CA 1
ATOM 592 C C . SER A 1 74 ? -9.953 10.150 9.091 1.00 94.94 74 SER A C 1
ATOM 594 O O . SER A 1 74 ? -9.764 9.446 8.100 1.00 94.94 74 SER A O 1
ATOM 596 N N . GLN A 1 75 ? -10.004 11.482 9.007 1.00 93.50 75 GLN A N 1
ATOM 597 C CA . GLN A 1 75 ? -9.757 12.185 7.742 1.00 93.50 75 GLN A CA 1
ATOM 598 C C . GLN A 1 75 ? -8.307 12.061 7.257 1.00 93.50 75 GLN A C 1
ATOM 600 O O . GLN A 1 75 ? -8.058 12.296 6.076 1.00 93.50 75 GLN A O 1
ATOM 605 N N . ASP A 1 76 ? -7.383 11.671 8.135 1.00 94.62 76 ASP A N 1
ATOM 606 C CA . ASP A 1 76 ? -5.982 11.457 7.781 1.00 94.62 76 ASP A CA 1
ATOM 607 C C . ASP A 1 76 ? -5.800 10.162 6.974 1.00 94.62 76 ASP A C 1
ATOM 609 O O . ASP A 1 76 ? -4.897 10.074 6.139 1.00 94.62 76 ASP A O 1
ATOM 613 N N . ASN A 1 77 ? -6.698 9.181 7.140 1.00 96.44 77 ASN A N 1
ATOM 614 C CA . ASN A 1 77 ? -6.744 7.998 6.290 1.00 96.44 77 ASN A CA 1
ATOM 615 C C . ASN A 1 77 ? -7.440 8.329 4.950 1.00 96.44 77 ASN A C 1
ATOM 617 O O . ASN A 1 77 ? -8.663 8.520 4.915 1.00 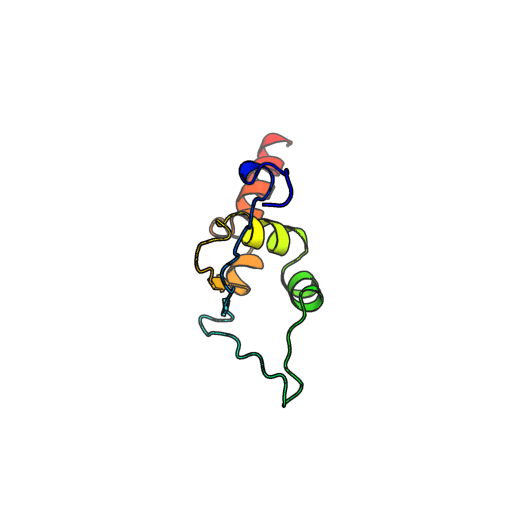96.44 77 ASN A O 1
ATOM 621 N N . PRO A 1 78 ? -6.718 8.332 3.812 1.00 95.38 78 PRO A N 1
ATOM 622 C CA . PRO A 1 78 ? -7.285 8.705 2.520 1.00 95.38 78 PRO A CA 1
ATOM 623 C C . PRO A 1 78 ? -8.373 7.736 2.037 1.00 95.38 78 PRO A C 1
ATOM 625 O O . PRO A 1 78 ? -9.267 8.144 1.295 1.00 95.38 78 PRO A O 1
ATOM 628 N N . VAL A 1 79 ? -8.335 6.472 2.471 1.00 96.38 79 VAL A N 1
ATOM 629 C CA . VAL A 1 79 ? -9.349 5.461 2.130 1.00 96.38 79 VAL A CA 1
ATOM 630 C C . VAL A 1 79 ? -10.658 5.806 2.820 1.00 96.38 79 VAL A C 1
ATOM 632 O O . VAL A 1 79 ? -11.693 5.924 2.161 1.00 96.38 79 VAL A O 1
ATOM 635 N N . TYR A 1 80 ? -10.596 6.031 4.135 1.00 96.25 80 TYR A N 1
ATOM 636 C CA . TYR A 1 80 ? -11.751 6.454 4.917 1.00 96.25 80 TYR A CA 1
ATOM 637 C C . TYR A 1 80 ? -12.303 7.780 4.390 1.00 96.25 80 TYR A C 1
ATOM 639 O O . TYR A 1 80 ? -13.506 7.906 4.174 1.00 96.25 80 TYR A O 1
ATOM 647 N N . TYR A 1 81 ? -11.432 8.752 4.111 1.00 96.12 81 TYR A N 1
ATOM 648 C CA . TYR A 1 81 ? -11.830 10.050 3.577 1.00 96.12 81 TYR A CA 1
ATOM 649 C C . TYR A 1 81 ? -12.586 9.930 2.244 1.00 96.12 81 TYR A C 1
ATOM 651 O O . TYR A 1 81 ? -13.659 10.519 2.085 1.00 96.12 81 TYR A O 1
ATOM 659 N N . ALA A 1 82 ? -12.077 9.125 1.306 1.00 95.31 82 ALA A N 1
ATOM 660 C CA . ALA A 1 82 ? -12.727 8.892 0.019 1.00 95.31 82 ALA A CA 1
ATOM 661 C C . ALA A 1 82 ? -14.091 8.195 0.174 1.00 95.31 82 ALA A C 1
ATOM 663 O O . ALA A 1 82 ? -15.084 8.623 -0.422 1.00 95.31 82 ALA A O 1
ATOM 664 N N . GLN A 1 83 ? -14.164 7.154 1.008 1.00 94.81 83 GLN A N 1
ATOM 665 C CA . GLN A 1 83 ? -15.404 6.419 1.279 1.00 94.81 83 GLN A CA 1
ATOM 666 C C . GLN A 1 83 ? -16.449 7.295 1.979 1.00 94.81 83 GLN A C 1
ATOM 668 O O . GLN A 1 83 ? -17.625 7.276 1.613 1.00 94.81 83 GLN A O 1
ATOM 673 N N . TYR A 1 84 ? -16.023 8.109 2.945 1.00 95.56 84 TYR A N 1
ATOM 674 C CA . TYR A 1 84 ? -16.882 9.062 3.638 1.00 95.56 84 TYR A CA 1
ATOM 675 C C . TYR A 1 84 ? -17.429 10.127 2.679 1.00 95.56 84 TYR A C 1
ATOM 677 O O . TYR A 1 84 ? -18.625 10.421 2.700 1.00 95.56 84 TYR A O 1
ATOM 685 N N . GLY A 1 85 ? -16.585 10.663 1.790 1.00 96.81 85 GLY A N 1
ATOM 686 C CA . GLY A 1 85 ? -17.008 11.584 0.734 1.00 96.81 85 GLY A CA 1
ATOM 687 C C . GLY A 1 85 ? -18.079 10.976 -0.174 1.00 96.81 85 GLY A C 1
ATOM 688 O O . GLY A 1 85 ? -19.119 11.595 -0.394 1.00 96.81 85 GLY A O 1
ATOM 689 N N . HIS A 1 86 ? -17.873 9.738 -0.630 1.00 96.56 86 HIS A N 1
ATOM 690 C CA . HIS A 1 86 ? -18.866 9.001 -1.415 1.00 96.56 86 HIS A CA 1
ATOM 691 C C . HIS A 1 86 ? -20.188 8.830 -0.652 1.00 96.56 86 HIS A C 1
ATOM 693 O O . HIS A 1 86 ? -21.251 9.147 -1.183 1.00 96.56 86 HIS A O 1
ATOM 699 N N . ALA A 1 87 ? -20.136 8.386 0.608 1.00 96.56 87 ALA A N 1
ATOM 700 C CA . ALA A 1 87 ? -21.331 8.192 1.428 1.00 96.56 87 ALA A CA 1
ATOM 701 C C . ALA A 1 87 ? -22.158 9.480 1.577 1.00 96.56 87 ALA A C 1
ATOM 703 O O . ALA A 1 87 ? -23.379 9.420 1.486 1.00 96.56 87 ALA A O 1
ATOM 704 N N . ARG A 1 88 ? -21.508 10.642 1.737 1.00 96.50 88 ARG A N 1
ATOM 705 C CA . ARG A 1 88 ? -22.189 11.948 1.825 1.00 96.50 88 ARG A CA 1
ATOM 706 C C . ARG A 1 88 ? -22.819 12.418 0.519 1.00 96.50 88 ARG A C 1
ATOM 708 O O . ARG A 1 88 ? -23.759 13.200 0.564 1.00 96.50 88 ARG A O 1
ATOM 715 N N . ILE A 1 89 ? -22.257 12.031 -0.623 1.00 97.62 89 ILE A N 1
ATOM 716 C CA . ILE A 1 89 ? -22.782 12.406 -1.945 1.00 97.62 89 ILE A CA 1
ATOM 717 C C . ILE A 1 89 ? -23.978 11.520 -2.319 1.00 97.62 89 ILE A C 1
ATOM 719 O O . ILE A 1 89 ? -24.882 11.972 -3.016 1.00 97.62 89 ILE A O 1
ATOM 723 N N . CYS A 1 90 ? -23.981 10.265 -1.866 1.00 95.50 90 CYS A N 1
ATOM 724 C CA . CYS A 1 90 ? -25.018 9.283 -2.178 1.00 95.50 90 CYS A CA 1
ATOM 725 C C . CYS A 1 90 ? -26.178 9.223 -1.168 1.00 95.50 90 CYS A C 1
ATOM 727 O O . CYS A 1 90 ? -27.113 8.454 -1.397 1.00 95.50 90 CYS A O 1
ATOM 729 N N . SER A 1 91 ? -26.113 9.980 -0.069 1.00 81.44 91 SER A N 1
ATOM 730 C CA . SER A 1 91 ? -27.201 10.163 0.907 1.00 81.44 91 SER A CA 1
ATOM 731 C C . SER A 1 91 ? -28.042 11.390 0.586 1.00 81.44 91 SER A C 1
ATOM 733 O O . SER A 1 91 ? -29.284 11.285 0.657 1.00 81.44 91 SER A O 1
#

Sequence (91 aa):
TFGVDSDRLEIQIMQMVRLMQNGEEVKMSKRTGNAITLREIMDEVGVDAARYFLTMRSPDTHFDFDMELAKEQSQDNPVYYAQYGHARICS

pLDDT: mean 90.36, std 8.51, range [61.16, 97.62]

Solvent-accessible surface area (backbone atoms only — not comparable to full-atom values): 5706 Å² total; per-residue (Å²): 128,95,85,67,72,69,87,78,64,83,85,86,67,67,48,70,73,43,48,27,50,94,92,37,75,63,79,71,31,85,88,81,69,50,62,84,48,73,63,58,51,28,72,70,36,32,61,66,36,49,51,48,64,69,62,75,50,63,55,75,42,82,40,78,47,48,51,58,54,48,58,39,91,41,76,86,18,64,61,45,37,52,53,51,52,50,53,65,74,76,106